Protein AF-A0A1Z4BMG0-F1 (afdb_monomer)

Solvent-accessible surface area (backbone atoms only — not comparable to full-atom values): 7520 Å² total; per-residue (Å²): 131,70,63,84,63,53,51,61,54,52,50,51,52,52,51,52,54,51,52,52,53,50,50,51,52,51,52,54,52,53,51,53,52,50,50,52,51,51,51,56,53,46,72,52,54,81,33,69,38,70,72,51,39,55,52,47,39,56,76,66,69,60,65,66,86,48,27,26,41,36,42,96,87,46,77,49,63,56,81,39,69,73,13,36,26,44,36,51,50,101,81,36,27,34,28,28,29,26,37,88,88,48,74,40,78,70,43,80,27,84,42,58,30,61,31,39,49,51,39,53,39,57,67,71,65,56,48,73,68,57,52,52,60,63,75,105

Radius of gyration: 22.04 Å; Cα contacts (8 Å, |Δi|>4): 157; chains: 1; bounding box: 59×31×64 Å

Mean predicted aligned error: 7.01 Å

Foldseek 3Di:
DPVVVVVVVVVVVVVVVVVVVVVVVVVVVVVVVVVVLLVLLLVLPQQQAPVSLVVSCVVSVHDQQLAFEEEPVDGDYDLDANRWYWYDDPQWIWTFGGDPPDTHPIDTDNGRRVSSSVSVCVRVVPDPVSSVVSVD

Organism: NCBI:txid2708117

Sequence (136 aa):
MNYNILAPLLIAVLAWAFILIWFSKKNKQERMKRQQLLAQIKEQLPIPTFKELLQALEALNYNPAQCYFKTNTFDQGNVVVGNTCFLQRENQWVVCLADTRCFCDEQSFDSEQEACENFVYKYFLLSKEEINWLKQ

Secondary structure (DSSP, 8-state):
--HHHHHHHHHHHHHHHHHHHHHHHHHHHHHHHHHHHHHHHHHH----SHHHHHHHHHHTT--GGGEEEE-SS-EES---TT-EEEEEETTEEEEEEE-SSSEEEEEEESSHHHHHHHHHHHHTT--HHHHHHHT-

Structure (mmCIF, N/CA/C/O backbone):
data_AF-A0A1Z4BMG0-F1
#
_entry.id   AF-A0A1Z4BMG0-F1
#
loop_
_atom_site.group_PDB
_atom_site.id
_atom_site.type_symbol
_atom_site.label_atom_id
_atom_site.label_alt_id
_atom_site.label_comp_id
_atom_site.label_asym_id
_atom_site.label_entity_id
_atom_site.label_seq_id
_atom_site.pdbx_PDB_ins_code
_atom_site.Cartn_x
_atom_site.Cartn_y
_atom_site.Cartn_z
_atom_site.occupancy
_atom_site.B_iso_or_equiv
_atom_site.auth_seq_id
_atom_site.auth_comp_id
_atom_site.auth_asym_id
_atom_site.auth_atom_id
_atom_site.pdbx_PDB_model_num
ATOM 1 N N . MET A 1 1 ? 39.659 1.307 -47.344 1.00 53.38 1 MET A N 1
ATOM 2 C CA . MET A 1 1 ? 38.774 1.131 -46.169 1.00 53.38 1 MET A CA 1
ATOM 3 C C . MET A 1 1 ? 37.344 1.022 -46.664 1.00 53.38 1 MET A C 1
ATOM 5 O O . MET A 1 1 ? 36.914 1.895 -47.404 1.00 53.38 1 MET A O 1
ATOM 9 N N . ASN A 1 2 ? 36.640 -0.064 -46.342 1.00 60.00 2 ASN A N 1
ATOM 10 C CA . ASN A 1 2 ? 35.297 -0.311 -46.866 1.00 60.00 2 ASN A CA 1
ATOM 11 C C . ASN A 1 2 ? 34.252 0.373 -45.963 1.00 60.00 2 ASN A C 1
ATOM 13 O O . ASN A 1 2 ? 33.780 -0.213 -44.989 1.00 60.00 2 ASN A O 1
ATOM 17 N N . TYR A 1 3 ? 33.939 1.639 -46.257 1.00 61.50 3 TYR A N 1
ATOM 18 C CA . TYR A 1 3 ? 33.009 2.478 -45.483 1.00 61.50 3 TYR A CA 1
ATOM 19 C C . TYR A 1 3 ? 31.608 1.854 -45.322 1.00 61.50 3 TYR A C 1
ATOM 21 O O . TYR A 1 3 ? 30.925 2.129 -44.336 1.00 61.50 3 TYR A O 1
ATOM 29 N N . ASN A 1 4 ? 31.228 0.936 -46.219 1.00 65.12 4 ASN A N 1
ATOM 30 C CA . ASN A 1 4 ? 29.954 0.214 -46.185 1.00 65.12 4 ASN A CA 1
ATOM 31 C C . ASN A 1 4 ? 29.800 -0.748 -44.992 1.00 65.12 4 ASN A C 1
ATOM 33 O O . ASN A 1 4 ? 28.674 -1.074 -44.633 1.00 65.12 4 ASN A O 1
ATOM 37 N N . ILE A 1 5 ? 30.896 -1.192 -44.360 1.00 67.88 5 ILE A N 1
ATOM 38 C CA . ILE A 1 5 ? 30.847 -2.091 -43.187 1.00 67.88 5 ILE A CA 1
ATOM 39 C C . ILE A 1 5 ? 30.917 -1.295 -41.875 1.00 67.88 5 ILE A C 1
ATOM 41 O O . ILE A 1 5 ? 30.310 -1.682 -40.878 1.00 67.88 5 ILE A O 1
ATOM 45 N N . LEU A 1 6 ? 31.614 -0.152 -41.869 1.00 75.31 6 LEU A N 1
ATOM 46 C CA . LEU A 1 6 ? 31.761 0.679 -40.669 1.00 75.31 6 LEU A CA 1
ATOM 47 C C . LEU A 1 6 ? 30.469 1.429 -40.318 1.00 75.31 6 LEU A C 1
ATOM 49 O O . LEU A 1 6 ? 30.132 1.548 -39.144 1.00 75.31 6 LEU A O 1
ATOM 53 N N . ALA A 1 7 ? 29.741 1.913 -41.328 1.00 79.25 7 ALA A N 1
ATOM 54 C CA . ALA A 1 7 ? 28.512 2.681 -41.148 1.00 79.25 7 ALA A CA 1
ATOM 55 C C . ALA A 1 7 ? 27.414 1.941 -40.349 1.00 79.25 7 ALA A C 1
ATOM 57 O O . ALA A 1 7 ? 26.941 2.506 -39.362 1.00 79.25 7 ALA A O 1
ATOM 58 N N . PRO A 1 8 ? 27.022 0.690 -40.675 1.00 83.75 8 PRO A N 1
ATOM 59 C CA . PRO A 1 8 ? 25.993 -0.020 -39.908 1.00 83.75 8 PRO A CA 1
ATOM 60 C C . PRO A 1 8 ? 26.428 -0.327 -38.469 1.00 83.75 8 PRO A C 1
ATOM 62 O O . PRO A 1 8 ? 25.607 -0.282 -37.555 1.00 83.75 8 PRO A O 1
ATOM 65 N N . LEU A 1 9 ? 27.721 -0.572 -38.248 1.00 85.75 9 LEU A N 1
ATOM 66 C CA . LEU A 1 9 ? 28.288 -0.812 -36.920 1.00 85.75 9 LEU A CA 1
ATOM 67 C C . LEU A 1 9 ? 28.225 0.455 -36.055 1.00 85.75 9 LEU A C 1
ATOM 69 O O . LEU A 1 9 ? 27.827 0.401 -34.893 1.00 85.75 9 LEU A O 1
ATOM 73 N N . LEU A 1 10 ? 28.536 1.610 -36.646 1.00 87.12 10 LEU A N 1
ATOM 74 C CA . LEU A 1 10 ? 28.457 2.905 -35.973 1.00 87.12 10 LEU A CA 1
ATOM 75 C C . LEU A 1 10 ? 27.006 3.287 -35.644 1.00 87.12 10 LEU A C 1
ATOM 77 O O . LEU A 1 10 ? 26.725 3.750 -34.540 1.00 87.12 10 LEU A O 1
ATOM 81 N N . ILE A 1 11 ? 26.074 3.032 -36.568 1.00 88.44 11 ILE A N 1
ATOM 82 C CA . ILE A 1 11 ? 24.635 3.244 -36.352 1.00 88.44 11 ILE A CA 1
ATOM 83 C C . ILE A 1 11 ? 24.126 2.355 -35.212 1.00 88.44 11 ILE A C 1
ATOM 85 O O . ILE A 1 11 ? 23.407 2.842 -34.341 1.00 88.44 11 ILE A O 1
ATOM 89 N N . ALA A 1 12 ? 24.532 1.082 -35.166 1.00 90.62 12 ALA A N 1
ATOM 90 C CA . ALA A 1 12 ? 24.157 0.175 -34.084 1.00 90.62 12 ALA A CA 1
ATOM 91 C C . ALA A 1 12 ? 24.655 0.679 -32.719 1.00 90.62 12 ALA A C 1
ATOM 93 O O . ALA A 1 12 ? 23.889 0.700 -31.757 1.00 90.62 12 ALA A O 1
ATOM 94 N N . VAL A 1 13 ? 25.905 1.146 -32.632 1.00 91.31 13 VAL A N 1
ATOM 95 C CA . VAL A 1 13 ? 26.467 1.709 -31.391 1.00 91.31 13 VAL A CA 1
ATOM 96 C C . VAL A 1 13 ? 25.705 2.961 -30.946 1.00 91.31 13 VAL A C 1
ATOM 98 O O . VAL A 1 13 ? 25.359 3.082 -29.770 1.00 91.31 13 VAL A O 1
ATOM 101 N N . LEU A 1 14 ? 25.392 3.872 -31.871 1.00 92.44 14 LEU A N 1
ATOM 102 C CA . LEU A 1 14 ? 24.620 5.081 -31.564 1.00 92.44 14 LEU A CA 1
ATOM 103 C C . LEU A 1 14 ? 23.191 4.755 -31.111 1.00 92.44 14 LEU A C 1
ATOM 105 O O . LEU A 1 14 ? 22.697 5.366 -30.163 1.00 92.44 14 LEU A O 1
ATOM 109 N N . ALA A 1 15 ? 22.545 3.765 -31.734 1.00 92.25 15 ALA A N 1
ATOM 110 C CA . ALA A 1 15 ? 21.222 3.301 -31.330 1.00 92.25 15 ALA A CA 1
ATOM 111 C C . ALA A 1 15 ? 21.236 2.720 -29.905 1.00 92.25 15 ALA A C 1
ATOM 113 O O . ALA A 1 15 ? 20.392 3.086 -29.086 1.00 92.25 15 ALA A O 1
ATOM 114 N N . TRP A 1 16 ? 22.228 1.889 -29.567 1.00 93.69 16 TRP A N 1
ATOM 115 C CA . TRP A 1 16 ? 22.397 1.364 -28.208 1.00 93.69 16 TRP A CA 1
ATOM 116 C C . TRP A 1 16 ? 22.643 2.471 -27.180 1.00 93.69 16 TRP A C 1
ATOM 118 O O . TRP A 1 16 ? 22.006 2.480 -26.125 1.00 93.69 16 TRP A O 1
ATOM 128 N N . ALA A 1 17 ? 23.508 3.438 -27.494 1.00 93.50 17 ALA A N 1
ATOM 129 C CA . ALA A 1 17 ? 23.758 4.581 -26.620 1.00 93.50 17 ALA A CA 1
ATOM 130 C C . ALA A 1 17 ? 22.476 5.393 -26.367 1.00 93.50 17 ALA A C 1
ATOM 132 O O . ALA A 1 17 ? 22.180 5.752 -25.226 1.00 93.50 17 ALA A O 1
ATOM 133 N N . PHE A 1 18 ? 21.673 5.623 -27.409 1.00 93.06 18 PHE A N 1
ATOM 134 C CA . PHE A 1 18 ? 20.398 6.325 -27.289 1.00 93.06 18 PHE A CA 1
ATOM 135 C C . PHE A 1 18 ? 19.401 5.575 -26.391 1.00 93.06 18 PHE A C 1
ATOM 137 O O . PHE A 1 18 ? 18.793 6.185 -25.508 1.00 93.06 18 PHE A O 1
ATOM 144 N N . ILE A 1 19 ? 19.277 4.253 -26.556 1.00 93.31 19 ILE A N 1
ATOM 145 C CA . ILE A 1 19 ? 18.406 3.409 -25.722 1.00 93.31 19 ILE A CA 1
ATOM 146 C C . ILE A 1 19 ? 18.824 3.483 -24.247 1.00 93.31 19 ILE A C 1
ATOM 148 O O . ILE A 1 19 ? 17.969 3.661 -23.378 1.00 93.31 19 ILE A O 1
ATOM 152 N N . LEU A 1 20 ? 20.127 3.407 -23.952 1.00 93.31 20 LEU A N 1
ATOM 153 C CA . LEU A 1 20 ? 20.642 3.489 -22.581 1.00 93.31 20 LEU A CA 1
ATOM 154 C C . LEU A 1 20 ? 20.354 4.850 -21.931 1.00 93.31 20 LEU A C 1
ATOM 156 O O . LEU A 1 20 ? 19.919 4.905 -20.778 1.00 93.31 20 LEU A O 1
ATOM 160 N N . ILE A 1 21 ? 20.543 5.949 -22.670 1.00 92.88 21 ILE A N 1
ATOM 161 C CA . ILE A 1 21 ? 20.238 7.305 -22.186 1.00 92.88 21 ILE A CA 1
ATOM 162 C C . ILE A 1 21 ? 18.739 7.445 -21.902 1.00 92.88 21 ILE A C 1
ATOM 164 O O . ILE A 1 21 ? 18.351 7.954 -20.846 1.00 92.88 21 ILE A O 1
ATOM 168 N N . TRP A 1 22 ? 17.891 6.968 -22.815 1.00 92.81 22 TRP A N 1
ATOM 169 C CA . TRP A 1 22 ? 16.441 7.009 -22.645 1.00 92.81 22 TRP A CA 1
ATOM 170 C C . TRP A 1 22 ? 15.986 6.190 -21.431 1.00 92.81 22 TRP A C 1
ATOM 172 O O . TRP A 1 22 ? 15.230 6.695 -20.598 1.00 92.81 22 TRP A O 1
ATOM 182 N N . PHE A 1 23 ? 16.502 4.968 -21.275 1.00 89.06 23 PHE A N 1
ATOM 183 C CA . PHE A 1 23 ? 16.190 4.098 -20.142 1.00 89.06 23 PHE A CA 1
ATOM 184 C C . PHE A 1 23 ? 16.636 4.710 -18.807 1.00 89.06 23 PHE A C 1
ATOM 186 O O . PHE A 1 23 ? 15.875 4.721 -17.841 1.00 89.06 23 PHE A O 1
ATOM 193 N N . SER A 1 24 ? 17.832 5.306 -18.762 1.00 88.38 24 SER A N 1
ATOM 194 C CA . SER A 1 24 ? 18.331 6.026 -17.584 1.00 88.38 24 SER A CA 1
ATOM 195 C C . SER A 1 24 ? 17.427 7.204 -17.203 1.00 88.38 24 SER A C 1
ATOM 197 O O . SER A 1 24 ? 17.029 7.343 -16.042 1.00 88.38 24 SER A O 1
ATOM 199 N N . LYS A 1 25 ? 17.023 8.022 -18.186 1.00 90.31 25 LYS A N 1
ATOM 200 C CA . LYS A 1 25 ? 16.120 9.159 -17.959 1.00 90.31 25 LYS A CA 1
ATOM 201 C C . LYS A 1 25 ? 14.751 8.701 -17.451 1.00 90.31 25 LYS A C 1
ATOM 203 O O . LYS A 1 25 ? 14.240 9.287 -16.495 1.00 90.31 25 LYS A O 1
ATOM 208 N N . LYS A 1 26 ? 14.197 7.635 -18.038 1.00 89.81 26 LYS A N 1
ATOM 209 C CA . LYS A 1 26 ? 12.943 7.014 -17.590 1.00 89.81 26 LYS A CA 1
ATOM 210 C C . LYS A 1 26 ? 13.050 6.545 -16.137 1.00 89.81 26 LYS A C 1
ATOM 212 O O . LYS A 1 26 ? 12.223 6.928 -15.317 1.00 89.81 26 LYS A O 1
ATOM 217 N N . ASN A 1 27 ? 14.109 5.814 -15.787 1.00 87.75 27 ASN A N 1
ATOM 218 C CA . ASN A 1 27 ? 14.327 5.338 -14.418 1.00 87.75 27 ASN A CA 1
ATOM 219 C C . ASN A 1 27 ? 14.460 6.482 -13.410 1.00 87.75 27 ASN A C 1
A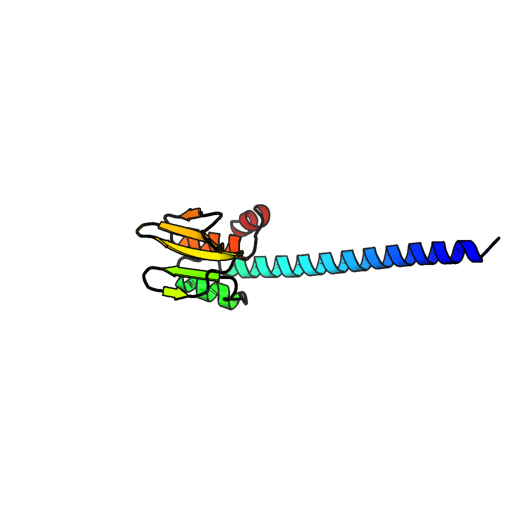TOM 221 O O . ASN A 1 27 ? 13.924 6.399 -12.306 1.00 87.75 27 ASN A O 1
ATOM 225 N N . LYS A 1 28 ? 15.148 7.570 -13.775 1.00 89.75 28 L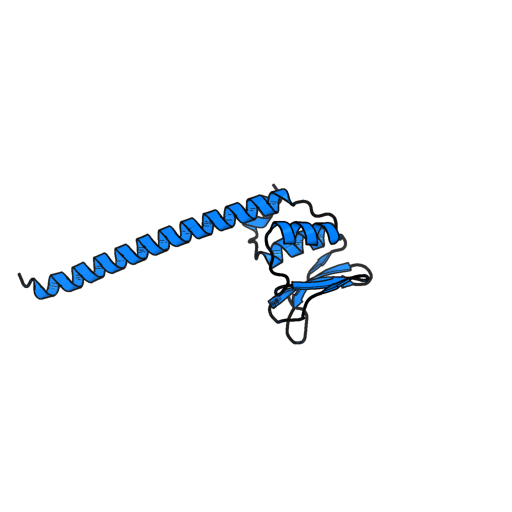YS A N 1
ATOM 226 C CA . LYS A 1 28 ? 15.256 8.751 -12.910 1.00 89.75 28 LYS A CA 1
ATOM 227 C C . LYS A 1 28 ? 13.887 9.386 -12.655 1.00 89.75 28 LYS A C 1
ATOM 229 O O . LYS A 1 28 ? 13.601 9.772 -11.525 1.00 89.75 28 LYS A O 1
ATOM 234 N N . GLN A 1 29 ? 13.042 9.479 -13.680 1.00 90.75 29 GLN A N 1
ATOM 235 C CA . GLN A 1 29 ? 11.692 10.022 -13.545 1.00 90.75 29 GLN A CA 1
ATOM 236 C C . GLN A 1 29 ? 10.802 9.146 -12.655 1.00 90.75 29 GLN A C 1
ATOM 238 O O . GLN A 1 29 ? 10.123 9.678 -11.781 1.00 90.75 29 GLN A O 1
ATOM 243 N N . GLU A 1 30 ? 10.841 7.823 -12.829 1.00 89.81 30 GLU A N 1
ATOM 244 C CA . GLU A 1 30 ? 10.104 6.879 -11.977 1.00 89.81 30 GLU A CA 1
ATOM 245 C C . GLU A 1 30 ? 10.545 6.971 -10.510 1.00 89.81 30 GLU A C 1
ATOM 247 O O . GLU A 1 30 ? 9.704 7.041 -9.617 1.00 89.81 30 GLU A O 1
ATOM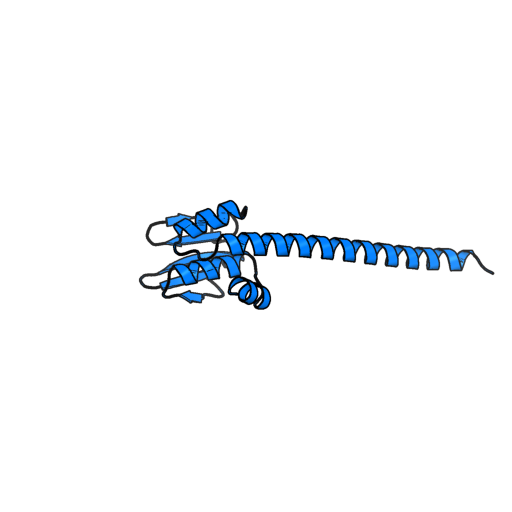 252 N N . ARG A 1 31 ? 11.855 7.088 -10.243 1.00 89.25 31 ARG A N 1
ATOM 253 C CA . ARG A 1 31 ? 12.368 7.294 -8.876 1.00 89.25 31 ARG A CA 1
ATOM 254 C C . ARG A 1 31 ? 11.858 8.587 -8.243 1.00 89.25 31 ARG A C 1
ATOM 256 O O . ARG A 1 31 ? 11.470 8.562 -7.082 1.00 89.25 31 ARG A O 1
ATOM 263 N N . MET A 1 32 ? 11.832 9.696 -8.987 1.00 91.06 32 MET A N 1
ATOM 264 C CA . MET A 1 32 ? 11.308 10.968 -8.467 1.00 91.06 32 MET A CA 1
ATOM 265 C C . MET A 1 32 ? 9.813 10.874 -8.145 1.00 91.06 32 MET A C 1
ATOM 267 O O . MET A 1 32 ? 9.399 11.303 -7.073 1.00 91.06 32 MET A O 1
ATOM 271 N N . LYS A 1 33 ? 9.013 10.254 -9.024 1.00 90.62 33 LYS A N 1
ATOM 272 C CA . LYS A 1 33 ? 7.587 10.002 -8.756 1.00 90.62 33 LYS A CA 1
ATOM 273 C C . LYS A 1 33 ? 7.393 9.125 -7.521 1.00 90.62 33 LYS A C 1
ATOM 275 O O . LYS A 1 33 ? 6.542 9.422 -6.691 1.00 90.62 33 LYS A O 1
ATOM 280 N N . ARG A 1 34 ? 8.202 8.069 -7.381 1.00 92.06 34 ARG A N 1
ATOM 281 C CA . ARG A 1 34 ? 8.158 7.168 -6.226 1.00 92.06 34 ARG A CA 1
ATOM 282 C C . ARG A 1 34 ? 8.506 7.900 -4.930 1.00 92.06 34 ARG A C 1
ATOM 284 O O . ARG A 1 34 ? 7.788 7.752 -3.955 1.00 92.06 34 ARG A O 1
ATOM 291 N N . GLN A 1 35 ? 9.541 8.738 -4.931 1.00 91.50 35 GLN A N 1
ATOM 292 C CA . GLN A 1 35 ? 9.895 9.568 -3.773 1.00 91.50 35 GLN A CA 1
ATOM 293 C C . GLN A 1 35 ? 8.796 10.571 -3.412 1.00 91.50 35 GLN A C 1
ATOM 295 O O . GLN A 1 35 ? 8.510 10.754 -2.234 1.00 91.50 35 GLN A O 1
ATOM 300 N N . GLN A 1 36 ? 8.158 11.188 -4.407 1.00 92.94 36 GLN A N 1
ATOM 301 C CA . GLN A 1 36 ? 7.037 12.096 -4.174 1.00 92.94 36 GLN A CA 1
ATOM 302 C C . GLN A 1 36 ? 5.839 11.365 -3.554 1.00 92.94 36 GLN A C 1
ATOM 304 O O . GLN A 1 36 ? 5.262 11.866 -2.595 1.00 92.94 36 GLN A O 1
ATOM 309 N N . LEU A 1 37 ? 5.509 10.166 -4.045 1.00 92.81 37 LEU A N 1
ATOM 310 C CA . LEU A 1 37 ? 4.478 9.313 -3.451 1.00 92.81 37 LEU A CA 1
ATOM 311 C C . LEU A 1 37 ? 4.812 8.966 -1.993 1.00 92.81 37 LEU A C 1
ATOM 313 O O . LEU A 1 37 ? 3.960 9.101 -1.125 1.00 92.81 37 LEU A O 1
ATOM 317 N N . LEU A 1 38 ? 6.052 8.554 -1.707 1.00 93.88 38 LEU A N 1
ATOM 318 C CA . LEU A 1 38 ? 6.484 8.236 -0.342 1.00 93.88 38 LEU A CA 1
ATOM 319 C C . LEU A 1 38 ? 6.396 9.447 0.589 1.00 93.88 38 LEU A C 1
ATOM 321 O O . LEU A 1 38 ? 5.990 9.295 1.735 1.00 93.88 38 LEU A O 1
ATOM 325 N N . ALA A 1 39 ? 6.746 10.640 0.105 1.00 93.12 39 ALA A N 1
ATOM 326 C CA . ALA A 1 39 ? 6.602 11.871 0.875 1.00 93.12 39 ALA A CA 1
ATOM 327 C C . ALA A 1 39 ? 5.129 12.159 1.201 1.00 93.12 39 ALA A C 1
ATOM 329 O O . ALA A 1 39 ? 4.811 12.422 2.355 1.00 93.12 39 ALA A O 1
ATOM 330 N N . GLN A 1 40 ? 4.229 12.018 0.223 1.00 93.56 40 GLN A N 1
ATOM 331 C CA . GLN A 1 40 ? 2.790 12.189 0.451 1.00 93.56 40 GLN A CA 1
ATOM 332 C C . GLN A 1 40 ? 2.235 11.147 1.428 1.00 93.56 40 GLN A C 1
ATOM 334 O O . GLN A 1 40 ? 1.471 11.494 2.318 1.00 93.56 40 GLN A O 1
ATOM 339 N N . ILE A 1 41 ? 2.645 9.879 1.310 1.00 93.12 41 ILE A N 1
ATOM 340 C CA . ILE A 1 41 ? 2.255 8.829 2.264 1.00 93.12 41 ILE A CA 1
ATOM 341 C C . ILE A 1 41 ? 2.748 9.181 3.671 1.00 93.12 41 ILE A C 1
ATOM 343 O O . ILE A 1 41 ? 2.001 9.026 4.632 1.00 93.12 41 ILE A O 1
ATOM 347 N N . LYS A 1 42 ? 3.983 9.684 3.797 1.00 93.19 42 LYS A N 1
ATOM 348 C CA . LYS A 1 42 ? 4.554 10.093 5.085 1.00 93.19 42 LYS A CA 1
ATOM 349 C C . LYS A 1 42 ? 3.745 11.200 5.757 1.00 93.19 42 LYS A C 1
ATOM 351 O O . LYS A 1 42 ? 3.591 11.166 6.969 1.00 93.19 42 LYS A O 1
ATOM 356 N N . GLU A 1 43 ? 3.212 12.146 4.987 1.00 92.50 43 GLU A N 1
ATOM 357 C CA . GLU A 1 43 ? 2.360 13.224 5.507 1.00 92.50 43 GLU A CA 1
ATOM 358 C C . GLU A 1 43 ? 1.001 12.730 6.023 1.00 92.50 43 GLU A C 1
ATOM 360 O O . GLU A 1 43 ? 0.418 13.370 6.893 1.00 92.50 43 GLU A O 1
ATOM 365 N N . GLN A 1 44 ? 0.500 11.606 5.505 1.00 91.06 44 GLN A N 1
ATOM 366 C CA . GLN A 1 44 ? -0.771 11.010 5.935 1.00 91.06 44 GLN A CA 1
ATOM 367 C C . GLN A 1 44 ? -0.620 10.071 7.143 1.00 91.06 44 GLN A C 1
ATOM 369 O O . GLN A 1 44 ? -1.622 9.634 7.699 1.00 91.06 44 GLN A O 1
ATOM 374 N N . LEU A 1 45 ? 0.609 9.717 7.533 1.00 91.00 45 LEU A N 1
ATOM 375 C CA . LEU A 1 45 ? 0.873 8.828 8.664 1.00 91.00 45 LEU A CA 1
ATOM 376 C C . LEU A 1 45 ? 0.973 9.616 9.986 1.00 91.00 45 LEU A C 1
ATOM 378 O O . LEU A 1 45 ? 1.554 10.703 10.003 1.00 91.00 45 LEU A O 1
ATOM 382 N N . PRO A 1 46 ? 0.506 9.052 11.118 1.00 91.75 46 PRO A N 1
ATOM 383 C CA . PRO A 1 46 ? -0.188 7.766 11.255 1.00 91.75 46 PRO A CA 1
ATOM 384 C C . PRO A 1 46 ? -1.656 7.833 10.805 1.00 91.75 46 PRO A C 1
ATOM 386 O O . PRO A 1 46 ? -2.282 8.883 10.885 1.00 91.75 46 PRO A O 1
ATOM 389 N N . ILE A 1 47 ? -2.212 6.689 10.395 1.00 92.75 47 ILE A N 1
ATOM 390 C CA . ILE A 1 47 ? -3.615 6.564 9.967 1.00 92.75 47 ILE A CA 1
ATOM 391 C C . ILE A 1 47 ? -4.384 5.779 11.042 1.00 92.75 47 ILE A C 1
ATOM 393 O O . ILE A 1 47 ? -4.405 4.549 10.995 1.00 92.75 47 ILE A O 1
ATOM 397 N N . PRO A 1 48 ? -4.980 6.446 12.044 1.00 90.62 48 PRO A N 1
ATOM 398 C CA . PRO A 1 48 ? -5.569 5.789 13.208 1.00 90.62 48 PRO A CA 1
ATOM 399 C C . PRO A 1 48 ? -6.857 5.016 12.909 1.00 90.62 48 PRO A C 1
ATOM 401 O O . PRO A 1 48 ? -7.164 4.073 13.634 1.00 90.62 48 PRO A O 1
ATOM 404 N N . THR A 1 49 ? -7.625 5.405 11.885 1.00 93.56 49 THR A N 1
ATOM 405 C CA . THR A 1 49 ? -8.948 4.819 11.611 1.00 93.56 49 THR A CA 1
ATOM 406 C C . THR A 1 49 ? -9.183 4.547 10.128 1.00 93.56 49 THR A C 1
ATOM 408 O O . THR A 1 49 ? -8.618 5.204 9.253 1.00 93.56 49 THR A O 1
ATOM 411 N N . PHE A 1 50 ? -10.106 3.634 9.831 1.00 92.44 50 PHE A N 1
ATOM 412 C CA . PHE A 1 50 ? -10.547 3.291 8.483 1.00 92.44 50 PHE A CA 1
ATOM 413 C C . PHE A 1 50 ? -11.123 4.497 7.730 1.00 92.44 50 PHE A C 1
ATOM 415 O O . PHE A 1 50 ? -10.931 4.648 6.524 1.00 92.44 50 PHE A O 1
ATOM 422 N N . LYS A 1 51 ? -11.812 5.400 8.435 1.00 91.81 51 LYS A N 1
ATOM 423 C CA . LYS A 1 51 ? -12.330 6.631 7.827 1.00 91.81 51 LYS A CA 1
A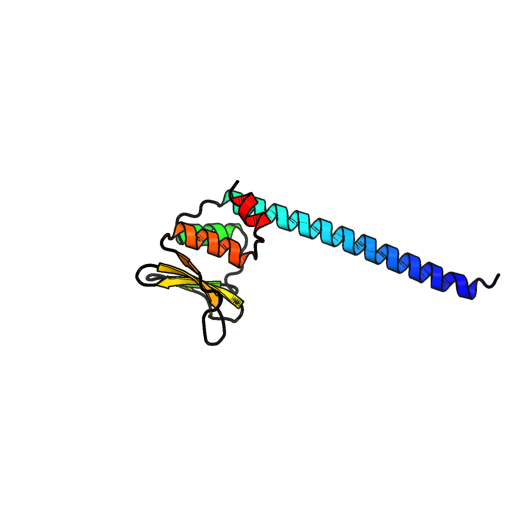TOM 424 C C . LYS A 1 51 ? -11.191 7.527 7.340 1.00 91.81 51 LYS A C 1
ATOM 426 O O . LYS A 1 51 ? -11.269 8.063 6.237 1.00 91.81 51 LYS A O 1
ATOM 431 N N . GLU A 1 52 ? -10.149 7.673 8.151 1.00 93.44 52 GLU A N 1
ATOM 432 C CA . GLU A 1 52 ? -8.957 8.439 7.787 1.00 93.44 52 GLU A CA 1
ATOM 433 C C . GLU A 1 52 ? -8.159 7.737 6.689 1.00 93.44 52 GLU A C 1
ATOM 435 O O . GLU A 1 52 ? -7.652 8.406 5.795 1.00 93.44 52 GLU A O 1
ATOM 440 N N . LEU A 1 53 ? -8.148 6.399 6.661 1.00 94.12 53 LEU A N 1
ATOM 441 C CA . LEU A 1 53 ? -7.579 5.635 5.552 1.00 94.12 53 LEU A CA 1
ATOM 442 C C . LEU A 1 53 ? -8.247 5.990 4.221 1.00 94.12 53 LEU A C 1
ATOM 444 O O . LEU A 1 53 ? -7.549 6.271 3.251 1.00 94.12 53 LEU A O 1
ATOM 448 N N . LEU A 1 54 ? -9.581 6.011 4.158 1.00 92.19 54 LEU A N 1
ATOM 449 C CA . LEU A 1 54 ? -10.292 6.374 2.927 1.00 92.19 54 LEU A CA 1
ATOM 450 C C . LEU A 1 54 ? -9.966 7.807 2.472 1.00 92.19 54 LEU A C 1
ATOM 452 O O . LEU A 1 54 ? -9.782 8.033 1.277 1.00 92.19 54 LEU A O 1
ATOM 456 N N . GLN A 1 55 ? -9.840 8.751 3.411 1.00 92.62 55 GLN A N 1
ATOM 457 C CA . GLN A 1 55 ? -9.451 10.137 3.117 1.00 92.62 55 GLN A CA 1
ATOM 458 C C . GLN A 1 55 ? -8.001 10.243 2.628 1.00 92.62 55 GLN A C 1
ATOM 460 O O . GLN A 1 55 ? -7.729 10.927 1.641 1.00 92.62 55 GLN A O 1
ATOM 465 N N . ALA A 1 56 ? -7.074 9.536 3.277 1.00 92.75 56 ALA A N 1
ATOM 466 C CA . ALA A 1 56 ? -5.673 9.486 2.880 1.00 92.75 56 ALA A CA 1
ATOM 467 C C . ALA A 1 56 ? -5.518 8.876 1.481 1.00 92.75 56 ALA A C 1
ATOM 469 O O . ALA A 1 56 ? -4.786 9.402 0.646 1.00 92.75 56 ALA A O 1
ATOM 470 N N . LEU A 1 57 ? -6.247 7.796 1.192 1.00 92.31 57 LEU A N 1
ATOM 471 C CA . LEU A 1 57 ? -6.267 7.175 -0.128 1.00 92.31 57 LEU A CA 1
ATOM 472 C C . LEU A 1 57 ? -6.784 8.150 -1.195 1.00 92.31 57 LEU A C 1
ATOM 474 O O . LEU A 1 57 ? -6.161 8.275 -2.251 1.00 92.31 57 LEU A O 1
ATOM 478 N N . GLU A 1 58 ? -7.874 8.874 -0.921 1.00 91.00 58 GLU A N 1
ATOM 479 C CA . GLU A 1 58 ? -8.416 9.899 -1.823 1.00 91.00 58 GLU A CA 1
ATOM 480 C C . GLU A 1 58 ? -7.385 11.000 -2.114 1.00 91.00 58 GLU A C 1
ATOM 482 O O . GLU A 1 58 ? -7.145 11.326 -3.279 1.00 91.00 58 GLU A O 1
ATOM 487 N N . ALA A 1 59 ? -6.695 11.498 -1.083 1.00 90.38 59 ALA A N 1
ATOM 488 C CA . ALA A 1 59 ? -5.620 12.481 -1.230 1.00 90.38 59 ALA A CA 1
ATOM 489 C C . ALA A 1 59 ? -4.430 11.953 -2.056 1.00 90.38 59 ALA A C 1
ATOM 491 O O . ALA A 1 59 ? -3.803 12.707 -2.801 1.00 90.38 59 ALA A O 1
ATOM 492 N N . LEU A 1 60 ? -4.150 10.649 -1.971 1.00 90.31 60 LEU A N 1
ATOM 493 C CA . LEU A 1 60 ? -3.112 9.955 -2.740 1.00 90.31 60 LEU A CA 1
ATOM 494 C C . LEU A 1 60 ? -3.563 9.560 -4.159 1.00 90.31 60 LEU A C 1
ATOM 496 O O . LEU A 1 60 ? -2.836 8.849 -4.858 1.00 90.31 60 LEU A O 1
ATOM 500 N N . ASN A 1 61 ? -4.738 10.026 -4.602 1.00 86.38 61 ASN A N 1
ATOM 501 C CA . ASN A 1 61 ? -5.313 9.753 -5.920 1.00 86.38 61 ASN A CA 1
ATOM 502 C C . ASN A 1 61 ? -5.429 8.243 -6.213 1.00 86.38 61 ASN A C 1
ATOM 504 O O . ASN A 1 61 ? -5.094 7.772 -7.306 1.00 86.38 61 ASN A O 1
ATOM 508 N N . TYR A 1 62 ? -5.853 7.472 -5.205 1.00 85.94 62 TYR A N 1
ATOM 509 C CA . TYR A 1 62 ? -6.025 6.026 -5.327 1.00 85.94 62 TYR A CA 1
ATOM 510 C C . TYR A 1 62 ? -7.139 5.640 -6.308 1.00 85.94 62 TYR A C 1
ATOM 512 O O . TYR A 1 62 ? -8.087 6.386 -6.556 1.00 85.94 62 TYR A O 1
ATOM 520 N N . ASN A 1 63 ? -7.051 4.418 -6.831 1.00 87.25 63 ASN A N 1
ATOM 521 C CA . ASN A 1 63 ? -8.083 3.826 -7.671 1.00 87.25 63 ASN A CA 1
ATOM 522 C C . ASN A 1 63 ? -8.917 2.807 -6.867 1.00 87.25 63 ASN A C 1
ATOM 524 O O . ASN A 1 63 ? -8.403 1.723 -6.565 1.00 87.25 63 ASN A O 1
ATOM 528 N N . PRO A 1 64 ? -10.206 3.080 -6.583 1.00 82.56 64 PRO A N 1
ATOM 529 C CA . PRO A 1 64 ? -11.054 2.179 -5.802 1.00 82.56 64 PRO A CA 1
ATOM 530 C C . PRO A 1 64 ? -11.342 0.847 -6.507 1.00 82.56 64 PRO A C 1
ATOM 532 O O . PRO A 1 64 ? -11.680 -0.129 -5.844 1.00 82.56 64 PRO A O 1
ATOM 535 N N . ALA A 1 65 ? -11.169 0.756 -7.832 1.00 85.50 65 ALA A N 1
ATOM 536 C CA . ALA A 1 65 ? -11.348 -0.498 -8.567 1.00 85.50 65 ALA A CA 1
ATOM 537 C C . ALA A 1 65 ? -10.318 -1.580 -8.184 1.00 85.50 65 ALA A C 1
ATOM 539 O O . ALA A 1 65 ? -10.541 -2.755 -8.471 1.00 85.50 65 ALA A O 1
ATOM 540 N N . GLN A 1 66 ? -9.212 -1.184 -7.543 1.00 86.94 66 GLN A N 1
ATOM 541 C CA . GLN A 1 66 ? -8.125 -2.062 -7.100 1.00 86.94 66 GLN A CA 1
ATOM 542 C C . GLN A 1 66 ? -8.244 -2.485 -5.629 1.00 86.94 66 GLN A C 1
ATOM 544 O O . GLN A 1 66 ? -7.318 -3.093 -5.086 1.00 86.94 66 GLN A O 1
ATOM 549 N N . CYS A 1 67 ? -9.358 -2.156 -4.974 1.00 89.50 67 CYS A N 1
ATOM 550 C CA . CYS A 1 67 ? -9.553 -2.412 -3.556 1.00 89.50 67 CYS A CA 1
ATOM 551 C C . CYS A 1 67 ? -10.845 -3.184 -3.287 1.00 89.50 67 CYS A C 1
ATOM 553 O O . CYS A 1 67 ? -11.826 -3.085 -4.027 1.00 89.50 67 CYS A O 1
ATOM 555 N N . TYR A 1 68 ? -10.838 -3.926 -2.186 1.00 90.56 68 TYR A N 1
ATOM 556 C CA . TYR A 1 68 ? -12.030 -4.519 -1.601 1.00 90.56 68 TYR A CA 1
ATOM 557 C C . TYR A 1 68 ? -12.064 -4.226 -0.099 1.00 90.56 68 TYR A C 1
ATOM 559 O O . TYR A 1 68 ? -11.158 -4.597 0.645 1.00 90.56 68 TYR A O 1
ATOM 567 N N . PHE A 1 69 ? -13.104 -3.537 0.345 1.00 92.19 69 PHE A N 1
ATOM 568 C CA . PHE A 1 69 ? -13.302 -3.126 1.725 1.00 92.19 69 PHE A CA 1
ATOM 569 C C . PHE A 1 69 ? -14.518 -3.842 2.284 1.00 92.19 69 PHE A C 1
ATOM 571 O O . PHE A 1 69 ? -15.602 -3.725 1.722 1.00 92.19 69 PHE A O 1
ATOM 578 N N . LYS A 1 70 ? -14.356 -4.541 3.406 1.00 91.38 70 LYS A N 1
ATOM 579 C CA . LYS A 1 70 ? -15.474 -5.167 4.111 1.00 91.38 70 LYS A CA 1
ATOM 580 C C . LYS A 1 70 ? -15.316 -5.020 5.613 1.00 91.38 70 LYS A C 1
ATOM 582 O O . LYS A 1 70 ? -14.578 -5.773 6.236 1.00 91.38 70 LYS A O 1
ATOM 587 N N . THR A 1 71 ? -16.030 -4.083 6.206 1.00 88.25 71 THR A N 1
ATOM 588 C CA . THR A 1 71 ? -16.121 -3.898 7.654 1.00 88.25 71 THR A CA 1
ATOM 589 C C . THR A 1 71 ? -17.529 -4.226 8.153 1.00 88.25 71 THR A C 1
ATOM 591 O O . THR A 1 71 ? -18.428 -4.523 7.365 1.00 88.25 71 THR A O 1
ATOM 594 N N . ASN A 1 72 ? -17.754 -4.158 9.466 1.00 84.81 72 ASN A N 1
ATOM 595 C CA . ASN A 1 72 ? -19.075 -4.403 10.054 1.00 84.81 72 ASN A CA 1
ATOM 596 C C . ASN A 1 72 ? -20.148 -3.406 9.576 1.00 84.81 72 ASN A C 1
ATOM 598 O O . ASN A 1 72 ? -21.339 -3.704 9.639 1.00 84.81 72 ASN A O 1
ATOM 602 N N . THR A 1 73 ? -19.742 -2.217 9.126 1.00 83.44 73 THR A N 1
ATOM 603 C CA . THR A 1 73 ? -20.640 -1.111 8.756 1.00 83.44 73 THR A CA 1
ATOM 604 C C . THR A 1 73 ? -20.470 -0.645 7.311 1.00 83.44 73 THR A C 1
ATOM 606 O O . THR A 1 73 ? -21.186 0.257 6.877 1.00 83.44 73 THR A O 1
ATOM 609 N N . PHE A 1 74 ? -19.538 -1.236 6.561 1.00 85.00 74 PHE A N 1
ATOM 610 C CA . PHE A 1 74 ? -19.152 -0.770 5.236 1.00 85.00 74 PHE A CA 1
ATOM 611 C C . PHE A 1 74 ? -18.732 -1.933 4.337 1.00 85.00 74 PHE A C 1
ATOM 613 O O . PHE A 1 74 ? -17.886 -2.732 4.716 1.00 85.00 74 PHE A O 1
ATOM 620 N N . ASP A 1 75 ? -19.278 -2.007 3.127 1.00 88.19 75 ASP A N 1
ATOM 621 C CA . ASP A 1 75 ? -18.850 -2.967 2.104 1.00 88.19 75 ASP A CA 1
ATOM 622 C C . ASP A 1 75 ? -18.721 -2.214 0.775 1.00 88.19 75 ASP A C 1
ATOM 624 O O . ASP A 1 75 ? -19.688 -1.608 0.301 1.00 88.19 75 ASP A O 1
ATOM 628 N N . GLN A 1 76 ? -17.515 -2.179 0.209 1.00 84.12 76 GLN A N 1
ATOM 629 C CA . GLN A 1 76 ? -17.239 -1.518 -1.063 1.00 84.12 76 GLN A CA 1
ATOM 630 C C . GLN A 1 76 ? -16.196 -2.283 -1.870 1.00 84.12 76 GLN A C 1
ATOM 632 O O . GLN A 1 76 ? -15.151 -2.693 -1.371 1.00 84.12 76 GLN A O 1
ATOM 637 N N . GLY A 1 77 ? -16.430 -2.334 -3.177 1.00 80.00 77 GLY A N 1
ATOM 638 C CA . GLY A 1 77 ? -15.493 -2.878 -4.146 1.00 80.00 77 GLY A CA 1
ATOM 639 C C . GLY A 1 77 ? -15.901 -4.272 -4.589 1.00 80.00 77 GLY A C 1
ATOM 640 O O . GLY A 1 77 ? -16.789 -4.904 -4.025 1.00 80.00 77 GLY A O 1
ATOM 641 N N . ASN A 1 78 ? -15.247 -4.742 -5.642 1.00 77.06 78 ASN A N 1
ATOM 642 C CA . ASN A 1 78 ? -15.448 -6.090 -6.149 1.00 77.06 78 ASN A CA 1
ATOM 643 C C . ASN A 1 78 ? -14.267 -6.959 -5.725 1.00 77.06 78 ASN A C 1
ATOM 645 O O . ASN A 1 78 ? -13.118 -6.508 -5.730 1.00 77.06 78 ASN A O 1
ATOM 649 N N . VAL A 1 79 ? -14.547 -8.224 -5.421 1.00 79.06 79 VAL A N 1
ATOM 650 C CA . VAL A 1 79 ? -13.510 -9.239 -5.215 1.00 79.06 79 VAL A CA 1
ATOM 651 C C . VAL A 1 79 ? -12.934 -9.600 -6.585 1.00 79.06 79 VAL A C 1
ATOM 653 O O . VAL A 1 79 ? -13.398 -10.517 -7.260 1.00 79.06 79 VAL A O 1
ATOM 656 N N . VAL A 1 80 ? -11.965 -8.804 -7.034 1.00 83.44 80 VAL A N 1
ATOM 657 C CA . VAL A 1 80 ? -11.216 -9.016 -8.277 1.00 83.44 80 VAL A CA 1
ATOM 658 C C . VAL A 1 80 ? -9.816 -9.486 -7.919 1.00 83.44 80 VAL A C 1
ATOM 660 O O . VAL A 1 80 ? -9.217 -9.005 -6.959 1.00 83.44 80 VAL A O 1
ATOM 663 N N . VAL A 1 81 ? -9.295 -10.431 -8.701 1.00 82.31 81 VAL A N 1
ATOM 664 C CA . VAL A 1 81 ? -7.946 -10.971 -8.517 1.00 82.31 81 VAL A CA 1
ATOM 665 C C . VAL A 1 81 ? -6.918 -9.841 -8.489 1.00 82.31 81 VAL A C 1
ATOM 667 O O . VAL A 1 81 ? -6.841 -9.040 -9.420 1.00 82.31 81 VAL A O 1
ATOM 670 N N . GLY A 1 82 ? -6.119 -9.804 -7.426 1.00 81.19 82 GLY A N 1
ATOM 671 C CA . GLY A 1 82 ? -5.079 -8.802 -7.208 1.00 81.19 82 GLY A CA 1
ATOM 672 C C . GLY A 1 82 ? -5.546 -7.549 -6.465 1.00 81.19 82 GLY A C 1
ATOM 673 O O . GLY A 1 82 ? -4.703 -6.710 -6.149 1.00 81.19 82 GLY A O 1
ATOM 674 N N . ASN A 1 83 ? -6.837 -7.418 -6.138 1.00 87.75 83 ASN A N 1
ATOM 675 C CA . ASN A 1 83 ? -7.304 -6.286 -5.341 1.00 87.75 83 ASN A CA 1
ATOM 676 C C . ASN A 1 83 ? -6.745 -6.361 -3.920 1.00 87.75 83 ASN A C 1
ATOM 678 O O . ASN A 1 83 ? -6.807 -7.403 -3.265 1.00 87.75 83 ASN A O 1
ATOM 682 N N . THR A 1 84 ? -6.242 -5.236 -3.414 1.00 91.75 84 THR A N 1
ATOM 683 C CA . THR A 1 84 ? -5.849 -5.151 -2.004 1.00 91.75 84 THR A CA 1
ATOM 684 C C . THR A 1 84 ? -7.107 -5.091 -1.153 1.00 91.75 84 THR A C 1
ATOM 686 O O . THR A 1 84 ? -8.036 -4.338 -1.436 1.00 91.75 84 THR A O 1
ATOM 689 N N . CYS A 1 85 ? -7.153 -5.912 -0.120 1.00 93.12 85 CYS A N 1
ATOM 690 C CA . CYS A 1 85 ? -8.333 -6.106 0.696 1.00 93.12 85 CYS A CA 1
ATOM 691 C C . CYS A 1 85 ? -8.104 -5.602 2.113 1.00 93.12 85 CYS A C 1
ATOM 693 O O . CYS A 1 85 ? -7.033 -5.823 2.679 1.00 93.12 85 CYS A O 1
ATOM 695 N N . PHE A 1 86 ? -9.135 -4.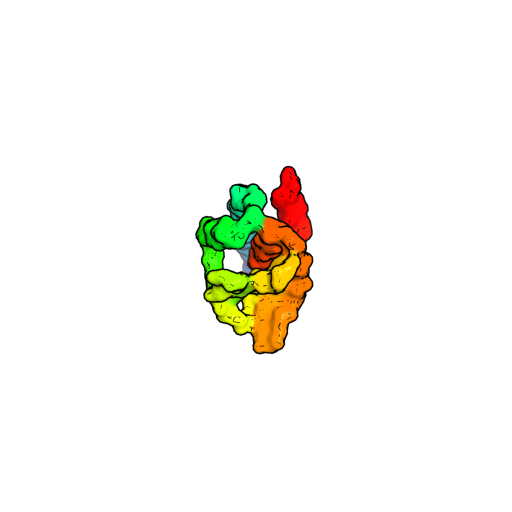994 2.687 1.00 94.56 86 PHE A N 1
ATOM 696 C CA . PHE A 1 86 ? -9.186 -4.588 4.085 1.00 94.56 86 PHE A CA 1
ATOM 697 C C . PHE A 1 86 ? -10.495 -5.086 4.689 1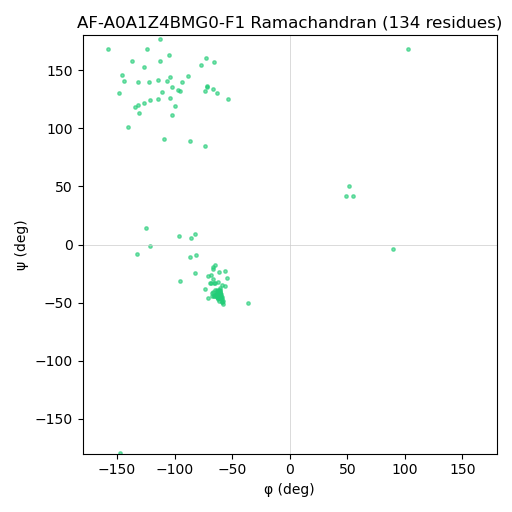.00 94.56 86 PHE A C 1
ATOM 699 O O . PHE A 1 86 ? -11.581 -4.661 4.284 1.00 94.56 86 PHE A O 1
ATOM 706 N N . LEU A 1 87 ? -10.391 -6.026 5.621 1.00 93.94 87 LEU A N 1
ATOM 707 C CA . LEU A 1 87 ? -11.528 -6.739 6.180 1.00 93.94 87 LEU A CA 1
ATOM 708 C C . LEU A 1 87 ? -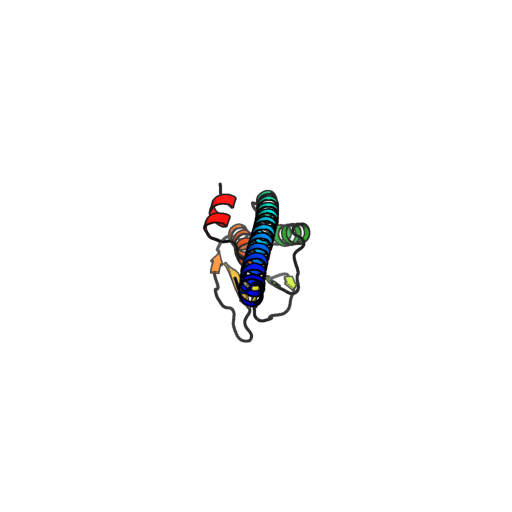11.576 -6.551 7.698 1.00 93.94 87 LEU A C 1
ATOM 710 O O . LEU A 1 87 ? -10.552 -6.650 8.367 1.00 93.94 87 LEU A O 1
ATOM 714 N N . GLN A 1 88 ? -12.767 -6.363 8.252 1.00 93.19 88 GLN A N 1
ATOM 715 C CA . GLN A 1 88 ? -13.023 -6.487 9.682 1.00 93.19 88 GLN A CA 1
ATOM 716 C C . GLN A 1 88 ? -13.643 -7.862 9.942 1.00 93.19 88 GLN A C 1
ATOM 718 O O . GLN A 1 88 ? -14.708 -8.188 9.415 1.00 93.19 88 GLN A O 1
ATOM 723 N N . ARG A 1 89 ? -12.963 -8.681 10.741 1.00 88.44 89 ARG A N 1
ATOM 724 C CA . ARG A 1 89 ? -13.502 -9.905 11.350 1.00 88.44 89 ARG A CA 1
ATOM 725 C C . ARG A 1 89 ? -13.766 -9.618 12.830 1.00 88.44 89 ARG A C 1
ATOM 727 O O . ARG A 1 89 ? -13.251 -8.635 13.350 1.00 88.44 89 ARG A O 1
ATOM 734 N N . GLU A 1 90 ? -14.558 -10.460 13.496 1.00 82.50 90 GLU A N 1
ATOM 735 C CA . GLU A 1 90 ? -15.134 -10.204 14.835 1.00 82.50 90 GLU A CA 1
ATOM 736 C C . GLU A 1 90 ? -14.212 -9.444 15.803 1.00 82.50 90 GLU A C 1
ATOM 738 O O . GLU A 1 90 ? -14.620 -8.410 16.321 1.00 82.50 90 GLU A O 1
ATOM 743 N N . ASN A 1 91 ? -12.961 -9.891 15.967 1.00 84.81 91 ASN A N 1
ATOM 744 C CA . ASN A 1 91 ? -11.977 -9.249 16.847 1.00 84.81 91 ASN A CA 1
ATOM 745 C C . ASN A 1 91 ? -10.659 -8.872 16.146 1.00 84.81 91 ASN A C 1
ATOM 747 O O . ASN A 1 91 ? -9.668 -8.634 16.830 1.00 84.81 91 ASN A O 1
ATOM 751 N N . GLN A 1 92 ? -10.598 -8.878 14.810 1.00 92.81 92 GLN A N 1
ATOM 752 C CA . GLN A 1 92 ? -9.341 -8.668 14.081 1.00 92.81 92 GLN A CA 1
ATOM 753 C C . GLN A 1 92 ? -9.541 -7.914 12.773 1.00 92.81 92 GLN A C 1
ATOM 755 O O . GLN A 1 92 ? -10.514 -8.124 12.046 1.00 92.81 92 GLN A O 1
ATOM 760 N N . TRP A 1 93 ? -8.552 -7.098 12.434 1.00 95.12 93 TRP A N 1
ATOM 761 C CA . TRP A 1 93 ? -8.450 -6.440 11.142 1.00 95.12 93 TRP A CA 1
ATOM 762 C C . TRP A 1 93 ? -7.553 -7.258 10.227 1.00 95.12 93 TRP A C 1
ATOM 764 O O . TRP A 1 93 ? -6.473 -7.673 10.629 1.00 95.12 93 TRP A O 1
ATOM 774 N N . VAL A 1 94 ? -7.986 -7.508 8.996 1.00 95.00 94 VAL A N 1
ATOM 775 C CA . VAL A 1 94 ? -7.261 -8.354 8.047 1.00 95.00 94 VAL A CA 1
ATOM 776 C C . VAL A 1 94 ? -6.936 -7.569 6.789 1.00 95.00 94 VAL A C 1
ATOM 778 O O . VAL A 1 94 ? -7.830 -7.077 6.102 1.00 95.00 94 VAL A O 1
ATOM 781 N N . VAL A 1 95 ? -5.652 -7.517 6.448 1.00 95.50 95 VAL A N 1
ATOM 782 C CA . VAL A 1 95 ? -5.167 -7.003 5.165 1.00 95.50 95 VAL A CA 1
ATOM 783 C C . VAL A 1 95 ? -4.771 -8.182 4.287 1.00 95.50 95 VAL A C 1
ATOM 785 O O . VAL A 1 95 ? -3.972 -9.024 4.691 1.00 95.50 95 VAL A O 1
ATOM 788 N N . CYS A 1 96 ? -5.312 -8.266 3.075 1.00 93.06 96 CYS A N 1
ATOM 789 C CA . CYS A 1 96 ? -5.067 -9.400 2.179 1.00 93.06 96 CYS A CA 1
ATOM 790 C C . CYS A 1 96 ? -5.060 -8.993 0.701 1.00 93.06 96 CYS A C 1
ATOM 792 O O . CYS A 1 96 ? -5.163 -7.813 0.368 1.00 93.06 96 CYS A O 1
ATOM 794 N N . LEU A 1 97 ? -4.862 -9.964 -0.184 1.00 91.56 97 LEU A N 1
ATOM 795 C CA . LEU A 1 97 ? -5.081 -9.844 -1.622 1.00 91.56 97 LEU A CA 1
ATOM 796 C C . LEU A 1 97 ? -6.291 -10.697 -1.998 1.00 91.56 97 LEU A C 1
ATOM 798 O O . LEU A 1 97 ? -6.368 -11.862 -1.612 1.00 91.56 97 LEU A O 1
ATOM 802 N N . ALA A 1 98 ? -7.232 -10.133 -2.746 1.00 87.00 98 ALA A N 1
ATOM 803 C CA . ALA A 1 98 ? -8.350 -10.887 -3.287 1.00 87.00 98 ALA A CA 1
ATOM 804 C C . ALA A 1 98 ? -7.860 -11.807 -4.403 1.00 87.00 98 ALA A C 1
ATOM 806 O O . ALA A 1 98 ? -7.114 -11.395 -5.293 1.00 87.00 98 ALA A O 1
ATOM 807 N N . ASP A 1 99 ? -8.346 -13.037 -4.380 1.00 83.12 99 ASP A N 1
ATOM 808 C CA . ASP A 1 99 ? -8.308 -13.974 -5.489 1.00 83.12 99 ASP A CA 1
ATOM 809 C C . ASP A 1 99 ? -9.745 -14.429 -5.793 1.00 83.12 99 ASP A C 1
ATOM 811 O O . ASP A 1 99 ? -10.690 -14.216 -5.035 1.00 83.12 99 ASP A O 1
ATOM 815 N N . THR A 1 100 ? -9.914 -15.086 -6.927 1.00 76.19 100 THR A N 1
ATOM 816 C CA . THR A 1 100 ? -11.169 -15.568 -7.497 1.00 76.19 100 THR A CA 1
ATOM 817 C C . THR A 1 100 ? -11.968 -16.462 -6.545 1.00 76.19 100 THR A C 1
ATOM 819 O O . THR A 1 100 ? -13.185 -16.569 -6.678 1.00 76.19 100 THR A O 1
ATOM 822 N N . ARG A 1 101 ? -11.295 -17.174 -5.631 1.00 76.75 101 ARG A N 1
ATOM 823 C CA . ARG A 1 101 ? -11.921 -18.156 -4.724 1.00 76.75 101 ARG A CA 1
ATOM 824 C C . ARG A 1 101 ? -11.495 -18.023 -3.264 1.00 76.75 101 ARG A C 1
ATOM 826 O O . ARG A 1 101 ? -12.049 -18.724 -2.422 1.00 76.75 101 ARG A O 1
ATOM 833 N N . CYS A 1 102 ? -10.515 -17.181 -2.960 1.00 81.62 102 CYS A N 1
ATOM 834 C CA . CYS A 1 102 ? -9.962 -17.049 -1.618 1.00 81.62 102 CYS A CA 1
ATOM 835 C C . CYS A 1 102 ? -9.281 -15.693 -1.430 1.00 81.62 102 CYS A C 1
ATOM 837 O O . CYS A 1 102 ? -9.049 -14.960 -2.388 1.00 81.62 102 CYS A O 1
ATOM 839 N N . PHE A 1 103 ? -8.955 -15.374 -0.182 1.00 88.50 103 PHE A N 1
ATOM 840 C CA . PHE A 1 103 ? -8.058 -14.278 0.153 1.00 88.50 103 PHE A CA 1
ATOM 841 C C . PHE A 1 103 ? -6.653 -14.846 0.371 1.00 88.50 103 PHE A C 1
ATOM 843 O O . PHE A 1 103 ? -6.477 -15.861 1.045 1.00 88.50 103 PHE A O 1
ATOM 850 N N . CYS A 1 104 ? -5.661 -14.203 -0.233 1.00 88.88 104 CYS A N 1
ATOM 851 C CA . CYS A 1 104 ? -4.256 -14.593 -0.201 1.00 88.88 104 CYS A CA 1
ATOM 852 C C . CYS A 1 104 ? -3.439 -13.563 0.586 1.00 88.88 104 CYS A C 1
ATOM 854 O O . CYS A 1 104 ? -3.845 -12.409 0.734 1.00 88.88 104 CYS A O 1
ATOM 856 N N . ASP A 1 105 ? -2.270 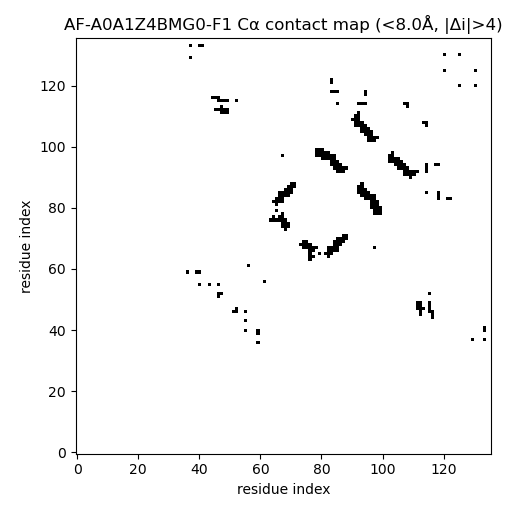-13.971 1.084 1.00 89.12 105 ASP A N 1
ATOM 857 C CA . ASP A 1 105 ? -1.376 -13.124 1.883 1.00 89.12 105 ASP A CA 1
ATOM 858 C C . ASP A 1 105 ? -2.095 -12.393 3.032 1.00 89.12 105 ASP A C 1
ATOM 860 O O . ASP A 1 105 ? -1.874 -11.194 3.245 1.00 89.12 105 ASP A O 1
ATOM 864 N N . GLU A 1 106 ? -2.994 -13.094 3.730 1.00 92.94 106 GLU A N 1
ATOM 865 C CA . GLU A 1 106 ? -3.716 -12.544 4.876 1.00 92.94 106 GLU A CA 1
ATOM 866 C C . GLU A 1 106 ? -2.747 -12.187 6.007 1.00 92.94 106 GLU A C 1
ATOM 868 O O . GLU A 1 106 ? -1.914 -12.993 6.422 1.00 92.94 106 GLU A O 1
ATOM 873 N N . GLN A 1 107 ? -2.882 -10.967 6.516 1.00 94.19 107 GLN A N 1
ATOM 874 C CA . GLN A 1 107 ? -2.207 -10.498 7.717 1.00 94.19 107 GLN A CA 1
ATOM 875 C C . GLN A 1 107 ? -3.260 -9.949 8.667 1.00 94.19 107 GLN A C 1
ATOM 877 O O . GLN A 1 107 ? -4.011 -9.046 8.293 1.00 94.19 107 GLN A O 1
ATOM 882 N N . SER A 1 108 ? -3.318 -10.521 9.866 1.00 94.25 108 SER A N 1
ATOM 883 C CA . SER A 1 108 ? -4.226 -10.094 10.926 1.00 94.25 108 SER A CA 1
ATOM 884 C C . SER A 1 108 ? -3.537 -9.102 11.855 1.00 94.25 108 SER A C 1
ATOM 886 O O . SER A 1 108 ? -2.378 -9.297 12.221 1.00 94.25 108 SER A O 1
ATOM 888 N N . PHE A 1 109 ? -4.280 -8.086 12.270 1.00 94.69 109 PHE A N 1
ATOM 889 C CA . PHE A 1 109 ? -3.849 -7.045 13.188 1.00 94.69 109 PHE A CA 1
ATOM 890 C C . PHE A 1 109 ? -4.904 -6.858 14.274 1.00 94.69 109 PHE A C 1
ATOM 892 O O . PHE A 1 109 ? -6.109 -6.862 13.997 1.00 94.69 109 PHE A O 1
ATOM 899 N N . ASP A 1 110 ? -4.440 -6.661 15.503 1.00 93.12 110 ASP A N 1
ATOM 900 C CA . ASP A 1 110 ? -5.314 -6.396 16.647 1.00 93.12 110 ASP A CA 1
ATOM 901 C C . ASP A 1 110 ? -5.720 -4.910 16.704 1.00 93.12 110 ASP A C 1
ATOM 903 O O . ASP A 1 110 ? -6.781 -4.565 17.222 1.00 93.12 110 ASP A O 1
ATOM 907 N N . SER A 1 111 ? -4.903 -4.023 16.122 1.00 93.69 111 SER A N 1
ATOM 908 C CA . SER A 1 111 ? -5.153 -2.581 16.038 1.00 93.69 111 SER A CA 1
ATOM 909 C C . SER A 1 111 ? -5.642 -2.165 14.649 1.00 93.69 111 SER A C 1
ATOM 911 O O . SER A 1 111 ? -5.065 -2.548 13.629 1.00 93.69 111 SER A O 1
ATOM 913 N N . GLU A 1 112 ? -6.675 -1.319 14.611 1.00 94.06 112 GLU A N 1
ATOM 914 C CA . GLU A 1 112 ? -7.182 -0.708 13.374 1.00 94.06 112 GLU A CA 1
ATOM 915 C C . GLU A 1 112 ? -6.110 0.149 12.697 1.00 94.06 112 GLU A C 1
ATOM 917 O O . GLU A 1 112 ? -5.932 0.069 11.481 1.00 94.06 112 GLU A O 1
ATOM 922 N N . GLN A 1 113 ? -5.352 0.910 13.491 1.00 94.56 113 GLN A N 1
ATOM 923 C CA . GLN A 1 113 ? -4.265 1.748 12.995 1.00 94.56 113 GLN A CA 1
ATOM 924 C C . GLN A 1 113 ? -3.213 0.904 12.268 1.00 94.56 113 GLN A C 1
ATOM 926 O O . GLN A 1 113 ? -2.841 1.208 11.136 1.00 94.56 113 GLN A O 1
ATOM 931 N N . GLU A 1 114 ? -2.759 -0.190 12.887 1.00 94.12 114 GLU A N 1
ATOM 932 C CA . GLU A 1 114 ? -1.749 -1.062 12.277 1.00 94.12 114 GLU A CA 1
ATOM 933 C C . GLU A 1 114 ? -2.252 -1.666 10.966 1.00 94.12 114 GLU A C 1
ATOM 935 O O . GLU A 1 114 ? -1.506 -1.724 9.986 1.00 94.12 114 GLU A O 1
ATOM 940 N N . ALA A 1 115 ? -3.521 -2.071 10.914 1.00 95.56 115 ALA A N 1
ATOM 941 C CA . ALA A 1 115 ? -4.119 -2.565 9.685 1.00 95.56 115 ALA A CA 1
ATOM 942 C C . ALA A 1 115 ? -4.177 -1.481 8.601 1.00 95.56 115 ALA A C 1
ATOM 944 O O . ALA A 1 115 ? -3.880 -1.769 7.442 1.00 95.56 115 ALA A O 1
ATOM 945 N N . CYS A 1 116 ? -4.545 -0.245 8.953 1.00 94.94 116 CYS A N 1
ATOM 946 C CA . CYS A 1 116 ? -4.627 0.865 8.003 1.00 94.94 116 CYS A CA 1
ATOM 947 C C . CYS A 1 116 ? -3.255 1.177 7.395 1.00 94.94 116 CYS A C 1
ATOM 949 O O . CYS A 1 116 ? -3.123 1.290 6.176 1.00 94.94 116 CYS A O 1
ATOM 951 N N . GLU A 1 117 ? -2.213 1.233 8.223 1.00 94.25 117 GLU A N 1
ATOM 952 C CA . GLU A 1 117 ? -0.840 1.440 7.759 1.00 94.25 117 GLU A CA 1
ATOM 953 C C . GLU A 1 117 ? -0.374 0.298 6.843 1.00 94.25 117 GLU A C 1
ATOM 955 O O . GLU A 1 117 ? 0.133 0.534 5.744 1.00 94.25 117 GLU A O 1
ATOM 960 N N . ASN A 1 118 ? -0.603 -0.956 7.248 1.00 94.62 118 ASN A N 1
ATOM 961 C CA . ASN A 1 118 ? -0.212 -2.118 6.448 1.00 94.62 118 ASN A CA 1
ATOM 962 C C . ASN A 1 118 ? -1.005 -2.236 5.143 1.00 94.62 118 ASN A C 1
ATOM 964 O O . ASN A 1 118 ? -0.462 -2.709 4.140 1.00 94.62 118 ASN A O 1
ATOM 968 N N . PHE A 1 119 ? -2.253 -1.766 5.116 1.00 95.25 119 PHE A N 1
ATOM 969 C CA . PHE A 1 119 ? -3.018 -1.651 3.882 1.00 95.25 119 PHE A CA 1
ATOM 970 C C . PHE A 1 119 ? -2.338 -0.704 2.898 1.00 95.25 119 PHE A C 1
ATOM 972 O O . PHE A 1 119 ? -2.126 -1.090 1.751 1.00 95.25 119 PHE A O 1
ATOM 979 N N . VAL A 1 120 ? -1.937 0.494 3.338 1.00 94.19 120 VAL A N 1
ATOM 980 C CA . VAL A 1 120 ? -1.218 1.458 2.487 1.00 94.19 120 VAL A CA 1
ATOM 981 C C . VAL A 1 120 ? 0.089 0.855 1.974 1.00 94.19 120 VAL A C 1
ATOM 983 O O . VAL A 1 120 ? 0.383 0.938 0.779 1.00 94.19 120 VAL A O 1
ATOM 986 N N . TYR A 1 121 ? 0.849 0.182 2.843 1.00 92.75 121 TYR A N 1
ATOM 987 C CA . TYR A 1 121 ? 2.101 -0.467 2.450 1.00 92.75 121 TYR A CA 1
ATOM 988 C C . TYR A 1 121 ? 1.879 -1.536 1.377 1.00 92.75 121 TYR A C 1
ATOM 990 O O . TYR A 1 121 ? 2.636 -1.595 0.404 1.00 92.75 121 TYR A O 1
ATOM 998 N N . LYS A 1 122 ? 0.829 -2.354 1.521 1.00 92.12 122 LYS A N 1
ATOM 999 C CA . LYS A 1 122 ? 0.493 -3.395 0.547 1.00 92.12 122 LYS A CA 1
ATOM 1000 C C . LYS A 1 122 ? -0.047 -2.801 -0.757 1.00 92.12 122 LYS A C 1
ATOM 1002 O O . LYS A 1 122 ? 0.433 -3.182 -1.821 1.00 92.12 122 LYS A O 1
ATOM 1007 N N . TYR A 1 123 ? -0.968 -1.842 -0.685 1.00 92.31 123 TYR A N 1
ATOM 1008 C CA . TYR A 1 123 ? -1.599 -1.216 -1.849 1.00 92.31 123 TYR A CA 1
ATOM 1009 C C . TYR A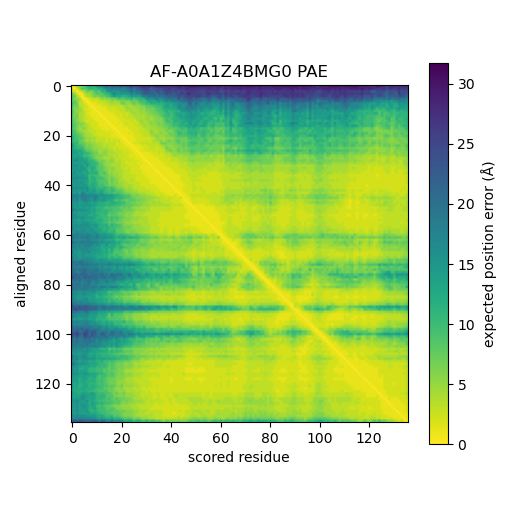 1 123 ? -0.577 -0.540 -2.771 1.00 92.31 123 TYR A C 1
ATOM 1011 O O . TYR A 1 123 ? -0.581 -0.757 -3.981 1.00 92.31 123 TYR A O 1
ATOM 1019 N N . PHE A 1 124 ? 0.360 0.225 -2.202 1.00 91.94 124 PHE A N 1
ATOM 1020 C CA . PHE A 1 124 ? 1.414 0.889 -2.975 1.00 91.94 124 PHE A CA 1
ATOM 1021 C C . PHE A 1 124 ? 2.642 0.007 -3.236 1.00 91.94 124 PHE A C 1
ATOM 1023 O O . PHE A 1 124 ? 3.627 0.490 -3.809 1.00 91.94 124 PHE A O 1
ATOM 1030 N N . LEU A 1 125 ? 2.595 -1.276 -2.856 1.00 91.19 125 LEU A N 1
ATOM 1031 C CA . LEU A 1 125 ? 3.683 -2.242 -3.021 1.00 91.19 125 LEU A CA 1
ATOM 1032 C C . LEU A 1 125 ? 5.007 -1.696 -2.468 1.00 91.19 125 LEU A C 1
ATOM 1034 O O . LEU A 1 125 ? 6.016 -1.636 -3.177 1.00 91.19 125 LEU A O 1
ATOM 1038 N N . LEU A 1 126 ? 4.988 -1.194 -1.233 1.00 93.38 126 LEU A N 1
ATOM 1039 C CA . LEU A 1 126 ? 6.178 -0.626 -0.610 1.00 93.38 126 LEU A CA 1
ATOM 1040 C C . LEU A 1 126 ? 7.180 -1.724 -0.245 1.00 93.38 126 LEU A C 1
ATOM 1042 O O . LEU A 1 126 ? 6.837 -2.769 0.309 1.00 93.38 126 LEU A O 1
ATOM 1046 N N . SER A 1 127 ? 8.449 -1.471 -0.545 1.00 92.44 127 SER A N 1
ATOM 1047 C CA . SER A 1 127 ? 9.558 -2.312 -0.105 1.00 92.44 127 SER A CA 1
ATOM 1048 C C . SER A 1 127 ? 9.824 -2.134 1.392 1.00 92.44 127 SER A C 1
ATOM 1050 O O . SER A 1 127 ? 9.473 -1.120 1.995 1.00 92.44 127 SER A O 1
ATOM 1052 N N . LYS A 1 128 ? 10.515 -3.100 2.008 1.00 91.75 128 LYS A N 1
ATOM 1053 C CA . LYS A 1 128 ? 10.912 -3.011 3.425 1.00 91.75 128 LYS A CA 1
ATOM 1054 C C . LYS A 1 128 ? 11.735 -1.754 3.729 1.00 91.75 128 LYS A C 1
ATOM 1056 O O . LYS A 1 128 ? 11.588 -1.177 4.799 1.00 91.75 128 LYS A O 1
ATOM 1061 N N . GLU A 1 129 ? 12.584 -1.331 2.795 1.00 91.94 129 GLU A N 1
ATOM 1062 C CA . GLU A 1 129 ? 13.396 -0.117 2.925 1.00 91.94 129 GLU A CA 1
ATOM 1063 C C . GLU A 1 129 ? 12.521 1.141 2.958 1.00 91.94 129 GLU A C 1
ATOM 1065 O O . GLU A 1 129 ? 12.701 1.992 3.826 1.00 91.94 129 GLU A O 1
ATOM 1070 N N . GLU A 1 130 ? 11.530 1.221 2.067 1.00 92.38 130 GLU A N 1
ATOM 1071 C CA . GLU A 1 130 ? 10.567 2.324 2.024 1.00 92.38 130 GLU A CA 1
ATOM 1072 C C . GLU A 1 130 ? 9.711 2.372 3.295 1.00 92.38 130 GLU A C 1
ATOM 1074 O O . GLU A 1 130 ? 9.542 3.439 3.878 1.00 92.38 130 GLU A O 1
ATOM 1079 N N . ILE A 1 131 ? 9.237 1.218 3.776 1.00 92.25 131 ILE A N 1
ATOM 1080 C CA . ILE A 1 131 ? 8.466 1.126 5.026 1.00 92.25 131 ILE A CA 1
ATOM 1081 C C . ILE A 1 131 ? 9.312 1.586 6.219 1.00 92.25 131 ILE A C 1
ATOM 1083 O O . ILE A 1 131 ? 8.837 2.346 7.058 1.00 92.25 131 ILE A O 1
ATOM 1087 N N . ASN A 1 132 ? 10.576 1.165 6.299 1.00 91.88 132 ASN A N 1
ATOM 1088 C CA . ASN A 1 132 ? 11.471 1.599 7.371 1.00 91.88 132 ASN A CA 1
ATOM 1089 C C . ASN A 1 132 ? 11.721 3.111 7.325 1.00 91.88 132 ASN A C 1
ATOM 1091 O O . ASN A 1 132 ? 11.745 3.746 8.373 1.00 91.88 132 ASN A O 1
ATOM 1095 N N . TRP A 1 133 ? 11.869 3.693 6.133 1.00 91.56 133 TRP A N 1
ATOM 1096 C CA . TRP A 1 133 ? 12.024 5.140 5.961 1.00 91.56 133 TRP A CA 1
ATOM 1097 C C . TRP A 1 133 ? 10.768 5.934 6.367 1.00 91.56 133 TRP A C 1
ATOM 1099 O O . TRP A 1 133 ? 10.875 7.049 6.882 1.00 91.56 133 TRP A O 1
ATOM 1109 N N . LEU A 1 134 ? 9.575 5.366 6.162 1.00 90.56 134 LEU A N 1
ATOM 1110 C CA . LEU A 1 134 ? 8.314 5.968 6.611 1.00 90.56 134 LEU A CA 1
ATOM 1111 C C . LEU A 1 134 ? 8.174 5.969 8.138 1.00 90.56 134 LEU A C 1
ATOM 1113 O O . LEU A 1 134 ? 7.601 6.904 8.684 1.00 90.56 134 LEU A O 1
ATOM 1117 N N . LYS A 1 135 ? 8.721 4.953 8.816 1.00 86.25 135 LYS A N 1
ATOM 1118 C CA . LYS A 1 135 ? 8.679 4.805 10.282 1.00 86.25 135 LYS A CA 1
ATOM 1119 C C . LYS A 1 135 ? 9.739 5.620 11.038 1.00 86.25 135 LYS A C 1
ATOM 1121 O O . LYS A 1 135 ? 9.700 5.642 12.266 1.00 86.25 135 LYS A O 1
ATOM 1126 N N . GLN A 1 136 ? 10.697 6.220 10.326 1.00 78.88 136 GLN A N 1
ATOM 1127 C CA . GLN A 1 136 ? 11.741 7.103 10.870 1.00 78.88 136 GLN A CA 1
ATOM 1128 C C . GLN A 1 136 ? 11.254 8.543 10.992 1.00 78.88 136 GLN A C 1
ATOM 1130 O O . GLN A 1 136 ? 11.536 9.155 12.040 1.00 78.88 136 GLN A O 1
#

pLDDT: mean 88.92, std 7.04, range [53.38, 95.56]

Nearest PDB structures (foldseek):
  6xb3-assembly2_D  TM=5.847E-01  e=3.390E+00  Autographa californica nucleopolyhedrovirus
  6xb3-assembly3_F  TM=5.857E-01  e=6.943E+00  Autographa californica nucleopolyhedrovirus
  7u1z-assembly1_B  TM=2.607E-01  e=2.292E+00  Clostridioides difficile
  5vzj-assembly1_F  TM=3.037E-01  e=5.709E+00  Saccharomyces cerevisiae S288C
  7u1z-assembly2_A  TM=2.640E-01  e=3.618E+00  Clostridioides difficile